Protein AF-U1QT12-F1 (afdb_monomer)

Foldseek 3Di:
DVLVVLLVVLVCQVVCVDPDDHNVNSVVVLVVCCCPVLVVLVVCLVVCPCDVHHSVLSVLVNVLSCLSVVLVVVLVVCPQDADVPGTSVRVSVVSNVVSVVVSVVVVCVVVPPVVVPDD

Radius of gyration: 16.45 Å; Cα contacts (8 Å, |Δi|>4): 79; chains: 1; bounding box: 46×31×42 Å

Secondary structure (DSSP, 8-state):
-HHHHHHHHHHHHHTT-SSS--HHHHHHHHHHHIIIIIHHHHHHHHHT--TTS-HHHHHHHHHHHHHHHHHHHHHHHHTT-EETTEEHHHHHHHHHHHHHHHHHHHHHHHHHHHHHS--

Sequence (119 aa):
MLVVAVSALIVAGDTGILPESGPAVGVASMLVYGITLGGAHLHYAICGEDGTVPVAARWRYVGLLTALPGVGILVTVSGDRSLGPVSVRTAGTAVVVFVLATYLVTESVEGYWPSRDSP

pLDDT: mean 80.16, st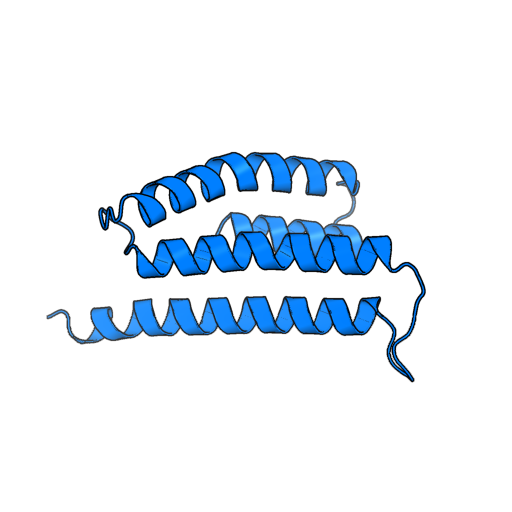d 15.67, range [44.19, 96.31]

Solvent-accessible surface area (backbone atoms only — not comparable to full-atom values): 6671 Å² total; per-residue (Å²): 110,70,64,61,50,50,54,50,50,35,54,32,35,78,70,64,75,46,94,83,59,58,71,67,57,43,52,51,51,48,50,54,49,43,50,59,55,40,44,52,36,45,53,35,36,74,72,60,50,37,88,96,54,50,34,69,58,28,48,53,50,40,50,51,64,52,48,53,56,51,44,52,50,52,34,60,77,50,52,90,44,60,64,80,96,41,42,39,56,60,53,40,51,52,51,50,52,50,53,51,53,52,52,51,51,51,54,50,51,66,57,48,58,66,64,70,78,56,133

Structure (mmCIF, N/CA/C/O backbone):
data_AF-U1QT12-F1
#
_entry.id   AF-U1QT12-F1
#
loop_
_atom_site.group_PDB
_atom_site.id
_atom_site.type_symbol
_atom_site.label_atom_id
_atom_site.label_alt_id
_atom_site.label_comp_id
_atom_site.label_asym_id
_atom_site.label_entity_id
_atom_site.label_seq_id
_atom_site.pdbx_PDB_ins_code
_atom_site.Cartn_x
_atom_site.Cartn_y
_atom_site.Cartn_z
_atom_site.occupancy
_atom_site.B_iso_or_equiv
_atom_site.auth_seq_id
_atom_site.auth_comp_id
_atom_site.auth_asym_id
_atom_site.auth_atom_id
_atom_site.pdbx_PDB_model_num
ATOM 1 N N . MET A 1 1 ? -11.953 4.019 0.530 1.00 49.16 1 MET A N 1
ATOM 2 C CA . MET A 1 1 ? -12.298 3.985 -0.913 1.00 49.16 1 MET A CA 1
ATOM 3 C C . MET A 1 1 ? -11.557 5.022 -1.759 1.00 49.16 1 MET A C 1
ATOM 5 O O . MET A 1 1 ? -11.097 4.645 -2.825 1.00 49.16 1 MET A O 1
ATOM 9 N N . LEU A 1 2 ? -11.371 6.275 -1.313 1.00 44.19 2 LEU A N 1
ATOM 10 C CA . LEU A 1 2 ? -10.686 7.313 -2.111 1.00 44.19 2 LEU A CA 1
ATOM 11 C C . LEU A 1 2 ? -9.233 6.954 -2.483 1.00 44.19 2 LEU A C 1
ATOM 13 O O . LEU A 1 2 ? -8.847 7.119 -3.629 1.00 44.19 2 LEU A O 1
ATOM 17 N N . VAL A 1 3 ? -8.440 6.401 -1.560 1.00 51.53 3 VAL A N 1
ATOM 18 C CA . VAL A 1 3 ? -7.048 6.010 -1.864 1.00 51.53 3 VAL A CA 1
ATOM 19 C C . VAL A 1 3 ? -6.961 4.797 -2.779 1.00 51.53 3 VAL A C 1
ATOM 21 O O . VAL A 1 3 ? -6.137 4.795 -3.677 1.00 51.53 3 VAL A O 1
ATOM 24 N N . VAL A 1 4 ? -7.863 3.822 -2.648 1.00 54.28 4 VAL A N 1
ATOM 25 C CA . VAL A 1 4 ? -7.970 2.722 -3.623 1.00 54.28 4 VAL A CA 1
ATOM 26 C C . VAL A 1 4 ? -8.338 3.269 -5.003 1.00 54.28 4 VAL A C 1
ATOM 28 O O . VAL A 1 4 ? -7.764 2.835 -5.993 1.00 54.28 4 VAL A O 1
ATOM 31 N N . ALA A 1 5 ? -9.225 4.267 -5.072 1.00 51.34 5 ALA A N 1
ATOM 32 C CA . ALA A 1 5 ? -9.570 4.939 -6.320 1.00 51.34 5 ALA A CA 1
ATOM 33 C C . ALA A 1 5 ? -8.387 5.730 -6.900 1.00 51.34 5 ALA A C 1
ATOM 35 O O . ALA A 1 5 ? -8.156 5.647 -8.097 1.00 51.34 5 ALA A O 1
ATOM 36 N N . VAL A 1 6 ? -7.595 6.427 -6.078 1.00 59.66 6 VAL A N 1
ATOM 37 C CA . VAL A 1 6 ? -6.391 7.159 -6.514 1.00 59.66 6 VAL A CA 1
ATOM 38 C C . VAL A 1 6 ? -5.285 6.198 -6.955 1.00 59.66 6 VAL A C 1
ATOM 40 O O . VAL A 1 6 ? -4.692 6.398 -8.008 1.00 59.66 6 VAL A O 1
ATOM 43 N N . SER A 1 7 ? -5.038 5.117 -6.214 1.00 57.06 7 SER A N 1
ATOM 44 C CA . SER A 1 7 ? -4.084 4.077 -6.608 1.00 57.06 7 SER A CA 1
ATOM 45 C C . SER A 1 7 ? -4.523 3.367 -7.891 1.00 57.06 7 SER A C 1
ATOM 47 O O . SER A 1 7 ? -3.695 3.145 -8.770 1.00 57.06 7 SER A O 1
ATOM 49 N N . ALA A 1 8 ? -5.819 3.082 -8.051 1.00 56.34 8 ALA A N 1
ATOM 50 C CA . ALA A 1 8 ? -6.373 2.561 -9.298 1.00 56.34 8 ALA A CA 1
ATOM 51 C C . ALA A 1 8 ? -6.245 3.571 -10.451 1.00 56.34 8 ALA A C 1
ATOM 53 O O . ALA A 1 8 ? -5.928 3.168 -11.565 1.00 56.34 8 ALA A O 1
ATOM 54 N N . LEU A 1 9 ? -6.416 4.872 -10.188 1.00 55.88 9 LEU A N 1
ATOM 55 C CA . LEU A 1 9 ? -6.237 5.947 -11.169 1.00 55.88 9 LEU A CA 1
ATOM 56 C C . LEU A 1 9 ? -4.780 6.049 -11.642 1.00 55.88 9 LEU A C 1
ATOM 58 O O . LEU A 1 9 ? -4.527 6.262 -12.821 1.00 55.88 9 LEU A O 1
ATOM 62 N N . ILE A 1 10 ? -3.819 5.855 -10.738 1.00 62.00 10 ILE A N 1
ATOM 63 C CA . ILE A 1 10 ? -2.382 5.875 -11.049 1.00 62.00 10 ILE A CA 1
ATOM 64 C C . ILE A 1 10 ? -1.991 4.658 -11.883 1.00 62.00 10 ILE A C 1
ATOM 66 O O . ILE A 1 10 ? -1.292 4.808 -12.880 1.00 62.00 10 ILE A O 1
ATOM 70 N N . VAL A 1 11 ? -2.485 3.469 -11.526 1.00 58.81 11 VAL A N 1
ATOM 71 C CA . VAL A 1 11 ? -2.284 2.253 -12.329 1.00 58.81 11 VAL A CA 1
ATOM 72 C C . VAL A 1 11 ? -2.954 2.393 -13.700 1.00 58.81 11 VAL A C 1
ATOM 74 O O . VAL A 1 11 ? -2.362 2.020 -14.708 1.00 58.81 11 VAL A O 1
ATOM 77 N N . ALA A 1 12 ? -4.152 2.979 -13.772 1.00 53.78 12 ALA A N 1
ATOM 78 C CA . ALA A 1 12 ? -4.843 3.266 -15.029 1.00 53.78 12 ALA A CA 1
ATOM 79 C C . ALA A 1 12 ? -4.094 4.305 -15.888 1.00 53.78 12 ALA A C 1
ATOM 81 O O . ALA A 1 12 ? -4.044 4.168 -17.107 1.00 53.78 12 ALA A O 1
ATOM 82 N N . GLY A 1 13 ? -3.472 5.311 -15.268 1.00 53.69 13 GLY A N 1
ATOM 83 C CA . GLY A 1 13 ? -2.617 6.287 -15.947 1.00 53.69 13 GLY A CA 1
ATOM 84 C C . GLY A 1 13 ? -1.322 5.673 -16.489 1.00 53.69 13 GLY A C 1
ATOM 85 O O . GLY A 1 13 ? -0.968 5.924 -17.636 1.00 53.69 13 GLY A O 1
ATOM 86 N N . ASP A 1 14 ? -0.653 4.814 -15.714 1.00 56.53 14 ASP A N 1
ATOM 87 C CA . ASP A 1 14 ? 0.582 4.120 -16.131 1.00 56.53 14 ASP A CA 1
ATOM 88 C C . ASP A 1 14 ? 0.328 3.057 -17.219 1.00 56.53 14 ASP A C 1
ATOM 90 O O . ASP A 1 14 ? 1.193 2.774 -18.043 1.00 56.53 14 ASP A O 1
ATOM 94 N N . THR A 1 15 ? -0.886 2.496 -17.266 1.00 54.34 15 THR A N 1
ATOM 95 C CA . THR A 1 15 ? -1.315 1.512 -18.280 1.00 54.34 15 THR A CA 1
ATOM 96 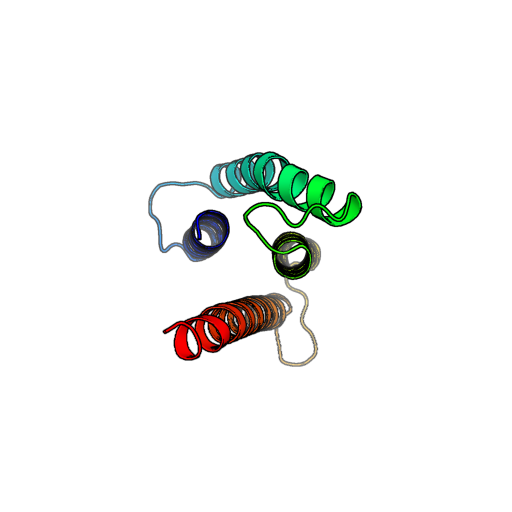C C . THR A 1 15 ? -1.970 2.135 -19.520 1.00 54.34 15 THR A C 1
ATOM 98 O O . THR A 1 15 ? -2.316 1.405 -20.448 1.00 54.34 15 THR A O 1
ATOM 101 N N . GLY A 1 16 ? -2.124 3.465 -19.572 1.00 49.47 16 GLY A N 1
ATOM 102 C CA . GLY A 1 16 ? -2.688 4.184 -20.723 1.00 49.47 16 GLY A CA 1
ATOM 103 C C . GLY A 1 16 ? -4.218 4.126 -20.846 1.00 49.47 16 GLY A C 1
ATOM 104 O O . GLY A 1 16 ? -4.758 4.396 -21.915 1.00 49.47 16 GLY A O 1
ATOM 105 N N . ILE A 1 17 ? -4.927 3.773 -19.771 1.00 50.12 17 ILE A N 1
ATOM 106 C CA . ILE A 1 17 ? -6.396 3.670 -19.725 1.00 50.12 17 ILE A CA 1
ATOM 107 C C . ILE A 1 17 ? -7.063 5.054 -19.567 1.00 50.12 17 ILE A C 1
ATOM 109 O O . ILE A 1 17 ? -8.222 5.221 -19.944 1.00 50.12 17 ILE A O 1
ATOM 113 N N . LEU A 1 18 ? -6.351 6.061 -19.042 1.00 44.69 18 LEU A N 1
ATOM 114 C CA . LEU A 1 18 ? -6.863 7.429 -18.865 1.00 44.69 18 LEU A CA 1
ATOM 115 C C . LEU A 1 18 ? -6.160 8.418 -19.813 1.00 44.69 18 LEU A C 1
ATOM 117 O O . LEU A 1 18 ? -4.935 8.515 -19.742 1.00 44.69 18 LEU A O 1
ATOM 121 N N . PRO A 1 19 ? -6.883 9.184 -20.659 1.00 46.34 19 PRO A N 1
ATOM 122 C CA . PRO A 1 19 ? -6.237 9.904 -21.763 1.00 46.34 19 PRO A CA 1
ATOM 123 C C . PRO A 1 19 ? -5.477 11.198 -21.405 1.00 46.34 19 PRO A C 1
ATOM 125 O O . PRO A 1 19 ? -4.768 11.706 -22.261 1.00 46.34 19 PRO A O 1
ATOM 128 N N . GLU A 1 20 ? -5.571 11.756 -20.188 1.00 51.06 20 GLU A N 1
ATOM 129 C CA . GLU A 1 20 ? -5.204 13.181 -19.982 1.00 51.06 20 GLU A CA 1
ATOM 130 C C . GLU A 1 20 ? -4.405 13.511 -18.696 1.00 51.06 20 GLU A C 1
ATOM 132 O O . GLU A 1 20 ? -4.081 14.671 -18.448 1.00 51.06 20 GLU A O 1
ATOM 137 N N . SER A 1 21 ? -4.062 12.542 -17.840 1.00 55.56 21 SER A N 1
ATOM 138 C CA . SER A 1 21 ? -3.337 12.810 -16.583 1.00 55.56 21 SER A CA 1
ATOM 139 C C . SER A 1 21 ? -1.933 12.217 -16.625 1.00 55.56 21 SER A C 1
ATOM 141 O O . SER A 1 21 ? -1.746 11.030 -16.361 1.00 55.56 21 SER A O 1
ATOM 143 N N . GLY A 1 22 ? -0.939 13.043 -16.958 1.00 55.03 22 GLY A N 1
ATOM 144 C CA . GLY A 1 22 ? 0.459 12.614 -16.979 1.00 55.03 22 GLY A CA 1
ATOM 145 C C . GLY A 1 22 ? 0.913 12.024 -15.627 1.00 55.03 22 GLY A C 1
ATOM 146 O O . GLY A 1 22 ? 0.393 12.428 -14.580 1.00 55.03 22 GLY A O 1
ATOM 147 N N . PRO A 1 23 ? 1.914 11.122 -15.609 1.00 66.00 23 PRO A N 1
ATOM 148 C CA . PRO A 1 23 ? 2.343 10.388 -14.409 1.00 66.00 23 PRO A CA 1
ATOM 149 C C . PRO A 1 23 ? 2.638 11.276 -13.190 1.00 66.00 23 PRO A C 1
ATOM 151 O O . PRO A 1 23 ? 2.378 10.896 -12.049 1.00 66.00 23 PRO A O 1
ATOM 154 N N . ALA A 1 24 ? 3.128 12.496 -13.430 1.00 62.50 24 ALA A N 1
ATOM 155 C CA . ALA A 1 24 ? 3.426 13.481 -12.396 1.00 62.50 24 ALA A CA 1
ATOM 156 C C . ALA A 1 24 ? 2.194 13.891 -11.567 1.00 62.50 24 ALA A C 1
ATOM 158 O O . ALA A 1 24 ? 2.304 14.050 -10.353 1.00 62.50 24 ALA A O 1
ATOM 159 N N . VAL A 1 25 ? 1.021 14.022 -12.197 1.00 65.56 25 VAL A N 1
ATOM 160 C CA . VAL A 1 25 ? -0.228 14.374 -11.500 1.00 65.56 25 VAL A CA 1
ATOM 161 C C . VAL A 1 25 ? -0.644 13.235 -10.572 1.00 65.56 25 VAL A C 1
ATOM 163 O O . VAL A 1 25 ? -0.961 13.479 -9.412 1.00 65.56 25 VAL A O 1
ATOM 166 N N . GLY A 1 26 ? -0.554 11.988 -11.042 1.00 68.00 26 GLY A N 1
ATOM 167 C CA . GLY A 1 26 ? -0.847 10.806 -10.231 1.00 68.00 26 GLY A CA 1
ATOM 168 C C . GLY A 1 26 ? 0.056 10.694 -9.000 1.00 68.00 26 GLY A C 1
ATOM 169 O O . GLY A 1 26 ? -0.431 10.501 -7.886 1.00 68.00 26 GLY A O 1
ATOM 170 N N . VAL A 1 27 ? 1.366 10.895 -9.174 1.00 68.00 27 VAL A N 1
ATOM 171 C CA . VAL A 1 27 ? 2.334 10.899 -8.063 1.00 68.00 27 VAL A CA 1
ATOM 172 C C . VAL A 1 27 ? 2.044 12.029 -7.072 1.00 68.00 27 VAL A C 1
ATOM 174 O O . VAL A 1 27 ? 2.004 11.784 -5.867 1.00 68.00 27 VAL A O 1
ATOM 177 N N . ALA A 1 28 ? 1.794 13.249 -7.555 1.00 65.00 28 ALA A N 1
ATOM 178 C CA . ALA A 1 28 ? 1.481 14.391 -6.699 1.00 65.00 28 ALA A CA 1
ATOM 179 C C . ALA A 1 28 ? 0.196 14.161 -5.889 1.00 65.00 28 ALA A C 1
ATOM 181 O O . ALA A 1 28 ? 0.186 14.377 -4.676 1.00 65.00 28 ALA A O 1
ATOM 182 N N . SER A 1 29 ? -0.865 13.653 -6.523 1.00 65.75 29 SER A N 1
ATOM 183 C CA . SER A 1 29 ? -2.098 13.274 -5.830 1.00 65.75 29 SER A CA 1
ATOM 184 C C . SER A 1 29 ? -1.843 12.189 -4.784 1.00 65.75 29 SER A C 1
ATOM 186 O O . SER A 1 29 ? -2.331 12.310 -3.662 1.00 65.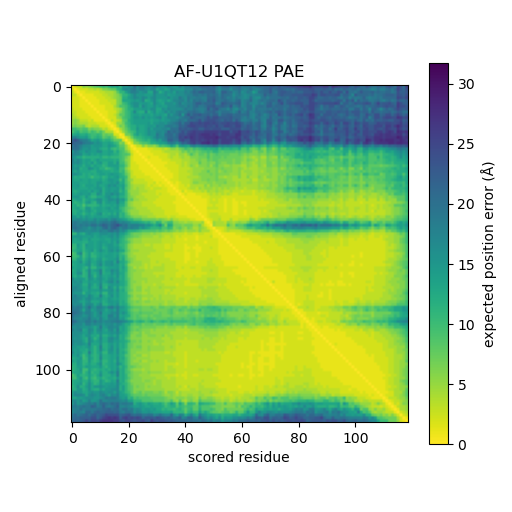75 29 SER A O 1
ATOM 188 N N . MET A 1 30 ? -1.043 11.164 -5.093 1.00 71.19 30 MET A N 1
ATOM 189 C CA . MET A 1 30 ? -0.719 10.110 -4.128 1.00 71.19 30 MET A CA 1
ATOM 190 C C . MET A 1 30 ? 0.041 10.636 -2.915 1.00 71.19 30 MET A C 1
ATOM 192 O O . MET A 1 30 ? -0.246 10.218 -1.799 1.00 71.19 30 MET A O 1
ATOM 196 N N . LEU A 1 31 ? 0.979 11.562 -3.113 1.00 71.06 31 LEU A N 1
ATOM 197 C CA . LEU A 1 31 ? 1.736 12.169 -2.019 1.00 71.06 31 LEU A CA 1
ATOM 198 C C . LEU A 1 31 ? 0.838 13.038 -1.141 1.00 71.06 31 LEU A C 1
ATOM 200 O O . LEU A 1 31 ? 0.835 12.868 0.074 1.00 71.06 31 LEU A O 1
ATOM 204 N N . VAL A 1 32 ? 0.038 13.924 -1.741 1.00 70.50 32 VAL A N 1
ATOM 205 C CA . VAL A 1 32 ? -0.864 14.810 -0.991 1.00 70.50 32 VAL A CA 1
ATOM 206 C C . VAL A 1 32 ? -1.893 13.991 -0.214 1.00 70.50 32 VAL A C 1
ATOM 208 O O . VAL A 1 32 ? -1.987 14.116 1.006 1.00 70.50 32 VAL A O 1
ATOM 211 N N . TYR A 1 33 ? -2.623 13.094 -0.880 1.00 69.38 33 TYR A N 1
ATOM 212 C CA . TYR A 1 33 ? -3.634 12.276 -0.208 1.00 69.38 33 TYR A CA 1
ATOM 213 C C . TYR A 1 33 ? -3.019 11.262 0.754 1.00 69.38 33 TYR A C 1
ATOM 215 O O . TYR A 1 33 ? -3.579 11.026 1.823 1.00 69.38 33 TYR A O 1
ATOM 223 N N . GLY A 1 34 ? -1.868 10.685 0.412 1.00 74.12 34 GLY A N 1
ATOM 224 C CA . GLY A 1 34 ? -1.144 9.762 1.276 1.00 74.12 34 GLY A CA 1
ATOM 225 C C . GLY A 1 34 ? -0.687 10.431 2.567 1.00 74.12 34 GLY A C 1
ATOM 226 O O . GLY A 1 34 ? -0.903 9.883 3.641 1.00 74.12 34 GLY A O 1
ATOM 227 N N . ILE A 1 35 ? -0.142 11.645 2.498 1.00 75.25 35 ILE A N 1
ATOM 228 C CA . ILE A 1 35 ? 0.274 12.388 3.692 1.00 75.25 35 ILE A CA 1
ATOM 229 C C . ILE A 1 35 ? -0.945 12.816 4.511 1.00 75.25 35 ILE A C 1
ATOM 231 O O . ILE A 1 35 ? -0.977 12.577 5.714 1.00 75.25 35 ILE A O 1
ATOM 235 N N . THR A 1 36 ? -1.964 13.414 3.890 1.00 74.75 36 THR A N 1
ATOM 236 C CA . THR A 1 36 ? -3.111 13.946 4.638 1.00 74.75 36 THR A CA 1
ATOM 237 C C . THR A 1 36 ? -3.976 12.835 5.234 1.00 74.75 36 THR A C 1
ATOM 239 O O . THR A 1 36 ? -4.242 12.841 6.434 1.00 74.75 36 THR A O 1
ATOM 242 N N . LEU A 1 37 ? -4.403 11.859 4.427 1.00 77.62 37 LEU A N 1
ATOM 243 C CA . LEU A 1 37 ? -5.261 10.770 4.904 1.00 77.62 37 LEU A CA 1
ATOM 244 C C . LEU A 1 37 ? -4.442 9.729 5.667 1.00 77.62 37 LEU A C 1
ATOM 246 O O . LEU A 1 37 ? -4.820 9.323 6.762 1.00 77.62 37 LEU A O 1
ATOM 250 N N . GLY A 1 38 ? -3.302 9.311 5.118 1.00 82.75 38 GLY A N 1
ATOM 251 C CA . GLY A 1 38 ? -2.414 8.352 5.775 1.00 82.75 38 GLY A CA 1
ATOM 252 C C . GLY A 1 38 ? -1.836 8.867 7.080 1.00 82.75 38 GLY A C 1
ATOM 253 O O . GLY A 1 38 ? -1.840 8.128 8.057 1.00 82.75 38 GLY A O 1
ATOM 254 N N . GLY A 1 39 ? -1.408 10.129 7.128 1.00 86.38 39 GLY A N 1
ATOM 255 C CA . GLY A 1 39 ? -0.883 10.747 8.344 1.00 86.38 39 GLY A CA 1
ATOM 256 C C . GLY A 1 39 ? -1.915 10.789 9.467 1.00 86.38 39 GLY A C 1
ATOM 257 O O . GLY A 1 39 ? -1.596 10.422 10.594 1.00 86.38 39 GLY A O 1
ATOM 258 N N . ALA A 1 40 ? -3.168 11.139 9.158 1.00 88.00 40 ALA A N 1
ATOM 259 C CA . ALA A 1 40 ? -4.248 11.102 10.139 1.00 88.00 40 ALA A CA 1
ATOM 260 C C . ALA A 1 40 ? -4.493 9.675 10.657 1.00 88.00 40 ALA A C 1
ATOM 262 O O . ALA A 1 40 ? -4.526 9.449 11.867 1.00 88.00 40 ALA A O 1
ATOM 263 N N . HIS A 1 41 ? -4.616 8.689 9.762 1.00 89.44 41 HIS A N 1
ATOM 264 C CA . HIS A 1 41 ? -4.801 7.295 10.169 1.00 89.44 41 HIS A CA 1
ATOM 265 C C . HIS A 1 41 ? -3.624 6.766 10.994 1.00 89.44 41 HIS A C 1
ATOM 267 O O . HIS A 1 41 ? -3.866 6.111 12.004 1.00 89.44 41 HIS A O 1
ATOM 273 N N . LEU A 1 42 ? -2.387 7.089 10.612 1.00 92.06 42 LEU A N 1
ATOM 274 C CA . LEU A 1 42 ? -1.176 6.705 11.333 1.00 92.06 42 LEU A CA 1
ATOM 275 C C . LEU A 1 42 ? -1.122 7.329 12.728 1.00 92.06 42 LEU A C 1
ATOM 277 O O . LEU A 1 42 ? -0.887 6.612 13.694 1.00 92.06 42 LEU A O 1
ATOM 281 N N . HIS A 1 43 ? -1.382 8.633 12.844 1.00 93.00 43 HIS A N 1
ATOM 282 C CA . HIS A 1 43 ? -1.426 9.327 14.130 1.00 93.00 43 HIS A CA 1
ATOM 283 C C . HIS A 1 43 ? -2.408 8.642 15.086 1.00 93.00 43 HIS A C 1
ATOM 285 O O . HIS A 1 43 ? -2.026 8.205 16.167 1.00 93.00 43 HIS A O 1
ATOM 291 N N . TYR A 1 44 ? -3.654 8.451 14.650 1.00 91.06 44 TYR A N 1
ATOM 292 C CA . TYR A 1 44 ? -4.676 7.812 15.478 1.00 91.06 44 TYR A CA 1
ATOM 293 C C . TYR A 1 44 ? -4.389 6.335 15.779 1.00 91.06 44 TYR A C 1
ATOM 295 O O . TYR A 1 44 ? -4.725 5.857 16.860 1.00 91.06 44 TYR A O 1
ATOM 303 N N . ALA A 1 45 ? -3.753 5.613 14.852 1.00 93.06 45 ALA A N 1
ATOM 304 C CA . ALA A 1 45 ? -3.343 4.229 15.072 1.00 93.06 45 ALA A CA 1
ATOM 305 C C . ALA A 1 45 ? -2.250 4.115 16.148 1.00 93.06 45 ALA A C 1
ATOM 307 O O . ALA A 1 45 ? -2.294 3.193 16.961 1.00 93.06 45 ALA A O 1
ATOM 308 N N . ILE A 1 46 ? -1.304 5.061 16.176 1.00 95.94 46 ILE A N 1
ATOM 309 C CA . ILE A 1 46 ? -0.253 5.151 17.201 1.00 95.94 46 ILE A CA 1
ATOM 310 C C . ILE A 1 46 ? -0.850 5.538 18.558 1.00 95.94 46 ILE A C 1
ATOM 312 O O . ILE A 1 46 ? -0.483 4.953 19.573 1.00 95.94 46 ILE A O 1
ATOM 316 N N . CYS A 1 47 ? -1.781 6.493 18.581 1.00 94.88 47 CYS A N 1
ATOM 317 C CA . CYS A 1 47 ? -2.457 6.924 19.806 1.00 94.88 47 CYS A CA 1
ATOM 318 C C . CYS A 1 47 ? -3.432 5.876 20.370 1.00 94.88 47 CYS A C 1
ATOM 320 O O . CYS A 1 47 ? -3.849 5.999 21.518 1.00 94.88 47 CYS A O 1
ATOM 322 N N . GLY A 1 48 ? -3.795 4.850 19.592 1.00 91.69 48 GLY A N 1
ATOM 323 C CA . GLY A 1 48 ? -4.750 3.823 20.011 1.00 91.69 48 GLY A CA 1
ATOM 324 C C . GLY A 1 48 ? -6.197 4.323 20.081 1.00 91.69 48 GLY A C 1
ATOM 325 O O . GLY A 1 48 ? -6.994 3.794 20.851 1.00 91.69 48 GLY A O 1
ATOM 326 N N . GLU A 1 49 ? -6.549 5.347 19.300 1.00 86.75 49 GLU A N 1
ATOM 327 C CA . GLU A 1 49 ? -7.881 5.957 19.326 1.00 86.75 49 GLU A CA 1
ATOM 328 C C . GLU A 1 49 ? -8.856 5.234 18.381 1.00 86.75 49 GLU A C 1
ATOM 330 O O . GLU A 1 49 ? -8.769 5.346 17.152 1.00 86.75 49 GLU A O 1
ATOM 335 N N . ASP A 1 50 ? -9.818 4.513 18.963 1.00 75.38 50 ASP A N 1
ATOM 336 C CA . ASP A 1 50 ? -10.767 3.675 18.214 1.00 75.38 50 ASP A CA 1
ATOM 337 C C . ASP A 1 50 ? -11.887 4.488 17.535 1.00 75.38 50 ASP A C 1
ATOM 339 O O . ASP A 1 50 ? -12.293 4.167 16.422 1.00 75.38 50 ASP A O 1
ATOM 343 N N . GLY A 1 51 ? -12.313 5.615 18.121 1.00 80.25 51 GLY A N 1
ATOM 344 C CA . GLY A 1 51 ? -13.252 6.575 17.517 1.00 80.25 51 GLY A CA 1
ATOM 345 C C . GLY A 1 51 ? -14.371 5.936 16.674 1.00 80.25 51 GLY A C 1
ATOM 346 O O . GLY A 1 51 ? -15.097 5.065 17.138 1.00 80.25 51 GLY A O 1
ATOM 347 N N . THR A 1 52 ? -14.503 6.376 15.418 1.00 83.75 52 THR A N 1
ATOM 348 C CA . THR A 1 52 ? -15.412 5.790 14.411 1.00 83.75 52 THR A CA 1
ATOM 349 C C . THR A 1 52 ? -14.765 4.709 13.541 1.00 83.75 52 THR A C 1
ATOM 351 O O . THR A 1 52 ? -15.461 4.049 12.774 1.00 83.75 52 THR A O 1
ATOM 354 N N . VAL A 1 53 ? -13.440 4.552 13.604 1.00 86.69 53 VAL A N 1
ATOM 355 C CA . VAL A 1 53 ? -12.668 3.628 12.764 1.00 86.69 53 VAL A CA 1
ATOM 356 C C . VAL A 1 53 ? -11.724 2.844 13.669 1.00 86.69 53 VAL A C 1
ATOM 358 O O . VAL A 1 53 ? -10.778 3.457 14.183 1.00 86.69 53 VAL A O 1
ATOM 361 N N . PRO A 1 54 ? -11.916 1.518 13.804 1.00 91.06 54 PRO A N 1
ATOM 362 C CA . PRO A 1 54 ? -11.105 0.701 14.692 1.00 91.06 54 PRO A CA 1
ATOM 363 C C . PRO A 1 54 ? -9.603 0.836 14.419 1.00 91.06 54 PRO A C 1
ATOM 365 O O . PRO A 1 54 ? -9.174 0.898 13.263 1.00 91.06 54 PRO A O 1
ATOM 368 N N . VAL A 1 55 ? -8.778 0.821 15.464 1.00 93.62 55 VAL A N 1
ATOM 369 C CA . VAL A 1 55 ? -7.312 0.936 15.402 1.00 93.62 55 VAL A CA 1
ATOM 370 C C . VAL A 1 55 ? -6.718 -0.122 14.471 1.00 93.62 55 VAL A C 1
ATOM 372 O O . VAL A 1 55 ? -5.835 0.188 13.669 1.00 93.62 55 VAL A O 1
ATOM 375 N N . ALA A 1 56 ? -7.245 -1.349 14.498 1.00 92.88 56 ALA A N 1
ATOM 376 C CA . ALA A 1 56 ? -6.829 -2.416 13.588 1.00 92.88 56 ALA A CA 1
ATOM 377 C C . ALA A 1 56 ? -7.062 -2.045 12.108 1.00 92.88 56 ALA A C 1
ATOM 379 O O . ALA A 1 56 ? -6.162 -2.206 11.281 1.00 92.88 56 ALA A O 1
ATOM 380 N N . ALA A 1 57 ? -8.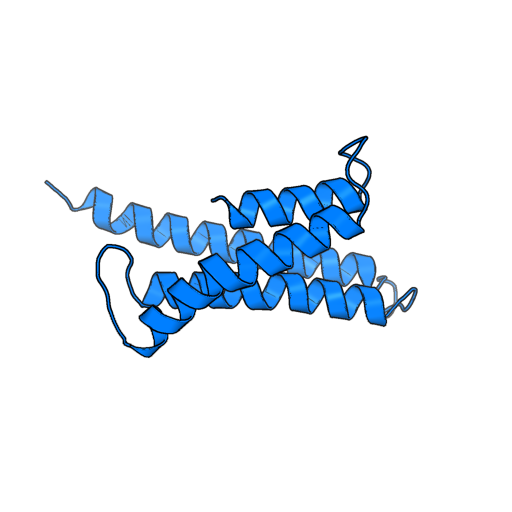217 -1.454 11.783 1.00 92.62 57 ALA A N 1
ATOM 381 C CA . ALA A 1 57 ? -8.529 -0.975 10.435 1.00 92.62 57 ALA A CA 1
ATOM 382 C C . ALA A 1 57 ? -7.593 0.155 9.993 1.00 92.62 57 ALA A C 1
ATOM 384 O O . ALA A 1 57 ? -7.151 0.196 8.841 1.00 92.62 57 ALA A O 1
ATOM 385 N N . ARG A 1 58 ? -7.209 1.043 10.919 1.00 93.62 58 ARG A N 1
ATOM 386 C CA . ARG A 1 58 ? -6.225 2.098 10.638 1.00 93.62 58 ARG A CA 1
ATOM 387 C C . ARG A 1 58 ? -4.860 1.509 10.295 1.00 93.62 58 ARG A C 1
ATOM 389 O O . ARG A 1 58 ? -4.272 1.921 9.299 1.00 93.62 58 ARG A O 1
ATOM 396 N N . TRP A 1 59 ? -4.382 0.520 11.051 1.00 95.00 59 TRP A N 1
ATOM 397 C CA . TRP A 1 59 ? -3.110 -0.149 10.757 1.00 95.00 59 TRP A CA 1
ATOM 398 C C . TRP A 1 59 ? -3.123 -0.882 9.417 1.00 95.00 59 TRP A C 1
ATOM 400 O O . TRP A 1 59 ? -2.147 -0.798 8.672 1.00 95.00 59 TRP A O 1
ATOM 410 N N . ARG A 1 60 ? -4.233 -1.534 9.052 1.00 94.62 60 ARG A N 1
ATOM 411 C CA . ARG A 1 60 ? -4.374 -2.152 7.724 1.00 94.62 60 ARG A CA 1
ATOM 412 C C . ARG A 1 60 ? -4.337 -1.121 6.604 1.00 94.62 60 ARG A C 1
ATOM 414 O O . ARG A 1 60 ? -3.663 -1.335 5.599 1.00 94.62 60 ARG A O 1
ATOM 421 N N . TYR A 1 61 ? -5.014 0.011 6.786 1.00 91.44 61 TYR A N 1
ATOM 422 C CA . TYR A 1 61 ? -4.984 1.108 5.822 1.00 91.44 61 TYR A CA 1
ATOM 423 C C . TYR A 1 61 ? -3.580 1.707 5.665 1.00 91.44 61 TYR A C 1
ATOM 425 O O . TYR A 1 61 ? -3.119 1.902 4.542 1.00 91.44 61 TYR A O 1
ATOM 433 N N . VAL A 1 62 ? -2.874 1.950 6.774 1.00 92.50 62 VAL A N 1
ATOM 434 C CA . VAL A 1 62 ? -1.475 2.408 6.760 1.00 92.50 62 VAL A CA 1
ATOM 435 C C . VAL A 1 62 ? -0.590 1.392 6.038 1.00 92.50 62 VAL A C 1
ATOM 437 O O . VAL A 1 62 ? 0.173 1.775 5.157 1.00 92.50 62 VAL A O 1
ATOM 440 N N . GLY A 1 63 ? -0.739 0.100 6.340 1.00 92.88 63 GLY A N 1
ATOM 441 C CA . GLY A 1 63 ? -0.000 -0.972 5.673 1.00 92.88 63 GLY A CA 1
ATOM 442 C C . GLY A 1 63 ? -0.217 -0.986 4.159 1.00 92.88 63 GLY A C 1
ATOM 443 O O . GLY A 1 63 ? 0.753 -1.032 3.403 1.00 92.88 63 GLY A O 1
ATOM 444 N N . LEU A 1 64 ? -1.469 -0.863 3.704 1.00 91.12 64 LEU A N 1
ATOM 445 C CA . LEU A 1 64 ? -1.797 -0.744 2.280 1.00 91.12 64 LEU A CA 1
ATOM 446 C C . LEU A 1 64 ? -1.119 0.479 1.648 1.00 91.12 64 LEU A C 1
ATOM 448 O O . LEU A 1 64 ? -0.483 0.371 0.597 1.00 91.12 64 LEU A O 1
ATOM 452 N N . LEU A 1 65 ? -1.250 1.637 2.298 1.00 88.25 65 LEU A N 1
ATOM 453 C CA . LEU A 1 65 ? -0.701 2.899 1.819 1.00 88.25 65 LEU A CA 1
ATOM 454 C C . LEU A 1 65 ? 0.831 2.895 1.778 1.00 88.25 65 LEU A C 1
ATOM 456 O O . LEU A 1 65 ? 1.404 3.587 0.949 1.00 88.25 65 LEU A O 1
ATOM 460 N N . THR A 1 66 ? 1.506 2.126 2.630 1.00 89.25 66 THR A N 1
ATOM 461 C CA . THR A 1 66 ? 2.962 1.944 2.564 1.00 89.25 66 THR A CA 1
ATOM 462 C C . THR A 1 66 ? 3.359 0.928 1.490 1.00 89.25 66 THR A C 1
ATOM 464 O O . THR A 1 66 ? 4.325 1.150 0.758 1.00 89.25 66 THR A O 1
ATOM 467 N N . ALA A 1 67 ? 2.611 -0.169 1.353 1.00 91.31 67 ALA A N 1
ATOM 468 C CA . ALA A 1 67 ? 2.938 -1.247 0.425 1.00 91.31 67 ALA A CA 1
ATOM 469 C C . ALA A 1 67 ? 2.857 -0.810 -1.045 1.00 91.31 67 ALA A C 1
ATOM 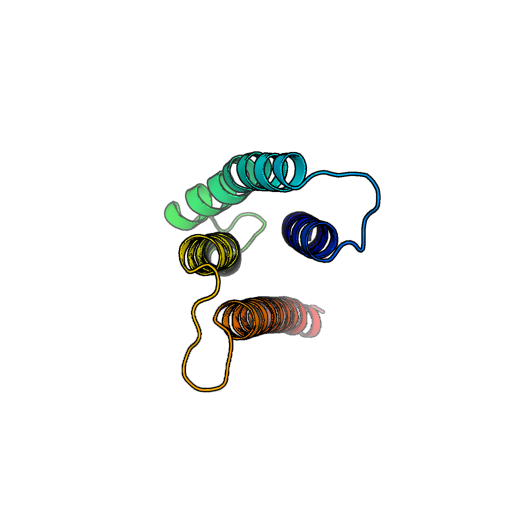471 O O . ALA A 1 67 ? 3.782 -1.081 -1.809 1.00 91.31 67 ALA A O 1
ATOM 472 N N . LEU A 1 68 ? 1.789 -0.113 -1.452 1.00 87.81 68 LEU A N 1
ATOM 473 C CA . LEU A 1 68 ? 1.585 0.233 -2.866 1.00 87.81 68 LEU A CA 1
ATOM 474 C C . LEU A 1 68 ? 2.677 1.169 -3.424 1.00 87.81 68 LEU A C 1
ATOM 476 O O . LEU A 1 68 ? 3.285 0.816 -4.439 1.00 87.81 68 LEU A O 1
ATOM 480 N N . PRO A 1 69 ? 3.011 2.306 -2.781 1.00 83.00 69 PRO A N 1
ATOM 481 C CA . PRO A 1 69 ? 4.117 3.150 -3.222 1.00 83.00 69 PRO A CA 1
ATOM 482 C C . PRO A 1 69 ? 5.463 2.443 -3.085 1.00 83.00 69 PRO A C 1
ATOM 484 O O . PRO A 1 69 ? 6.312 2.605 -3.956 1.00 83.00 69 PRO A O 1
ATOM 487 N N . GLY A 1 70 ? 5.656 1.626 -2.042 1.00 87.25 70 GLY A N 1
ATOM 488 C CA . GLY A 1 70 ? 6.878 0.841 -1.865 1.00 87.25 70 GLY A CA 1
ATOM 489 C C . GLY A 1 70 ? 7.149 -0.080 -3.055 1.00 87.25 70 GLY A C 1
ATOM 490 O O . GLY A 1 70 ? 8.237 -0.050 -3.626 1.00 87.25 70 GLY A O 1
ATOM 491 N N . VAL A 1 71 ? 6.140 -0.835 -3.497 1.00 89.75 71 VAL A N 1
ATOM 492 C CA . VAL A 1 71 ? 6.250 -1.691 -4.688 1.00 89.75 71 VAL A CA 1
ATOM 493 C C . VAL A 1 71 ? 6.446 -0.853 -5.952 1.00 89.75 71 VAL A C 1
ATOM 495 O O . VAL A 1 71 ? 7.305 -1.187 -6.765 1.00 89.75 71 VAL A O 1
ATOM 498 N N . GLY A 1 72 ? 5.722 0.260 -6.105 1.00 85.00 72 GLY A N 1
ATOM 499 C CA . GLY A 1 72 ? 5.889 1.164 -7.248 1.00 85.00 72 GLY A CA 1
ATOM 500 C C . GLY A 1 72 ? 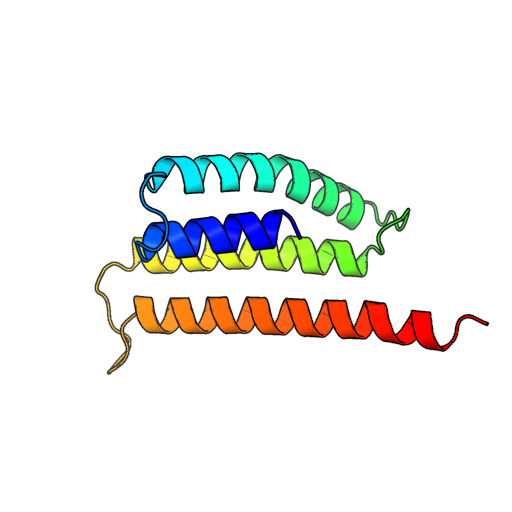7.314 1.717 -7.375 1.00 85.00 72 GLY A C 1
ATOM 501 O O . GLY A 1 72 ? 7.898 1.691 -8.461 1.00 85.00 72 GLY A O 1
ATOM 502 N N . ILE A 1 73 ? 7.914 2.145 -6.261 1.00 84.44 73 ILE A N 1
ATOM 503 C CA . ILE A 1 73 ? 9.308 2.607 -6.203 1.00 84.44 73 ILE A CA 1
ATOM 504 C C . ILE A 1 73 ? 10.256 1.468 -6.581 1.00 84.44 73 ILE A C 1
ATOM 506 O O . ILE A 1 73 ? 11.135 1.664 -7.417 1.00 84.44 73 ILE A O 1
ATOM 510 N N . LEU A 1 74 ? 10.066 0.274 -6.013 1.00 89.31 74 LEU A N 1
ATOM 511 C CA . LEU A 1 74 ? 10.920 -0.881 -6.300 1.00 89.31 74 LEU A CA 1
ATOM 512 C C . LEU A 1 74 ? 10.878 -1.276 -7.778 1.00 89.31 74 LEU A C 1
ATOM 514 O O . LEU A 1 74 ? 11.931 -1.517 -8.368 1.00 89.31 74 LEU A O 1
ATOM 518 N N . VAL A 1 75 ? 9.692 -1.304 -8.391 1.00 87.88 75 VAL A N 1
ATOM 519 C CA . VAL A 1 75 ? 9.529 -1.577 -9.827 1.00 87.88 75 VAL A CA 1
ATOM 520 C C . VAL A 1 75 ? 10.227 -0.505 -10.662 1.00 87.88 75 VAL A C 1
ATOM 522 O O . VAL A 1 75 ? 10.978 -0.840 -11.574 1.00 87.88 75 VAL A O 1
ATOM 525 N N . THR A 1 76 ? 10.048 0.770 -10.311 1.00 84.25 76 THR A N 1
ATOM 526 C CA . THR A 1 76 ? 10.644 1.902 -11.038 1.00 84.25 76 THR A CA 1
ATOM 527 C C . THR A 1 76 ? 12.172 1.879 -10.977 1.00 84.25 76 THR A C 1
ATOM 529 O O . THR A 1 76 ? 12.839 1.956 -12.004 1.00 84.25 76 THR A O 1
ATOM 532 N N . VAL A 1 77 ? 12.742 1.715 -9.779 1.00 89.62 77 VAL A N 1
ATOM 533 C CA . VAL A 1 77 ? 14.199 1.665 -9.560 1.00 89.62 77 VAL A CA 1
ATOM 534 C C . VAL A 1 77 ? 14.821 0.420 -10.195 1.00 89.62 77 VAL A C 1
ATOM 536 O O . VAL A 1 77 ? 15.993 0.429 -10.571 1.00 89.62 77 VAL A O 1
ATOM 539 N N . SER A 1 78 ? 14.052 -0.661 -10.334 1.00 91.38 78 SER A N 1
ATOM 540 C CA . SER A 1 78 ? 14.537 -1.895 -10.950 1.00 91.38 78 SER A CA 1
ATOM 541 C C . SER A 1 78 ? 14.648 -1.822 -12.473 1.00 91.38 78 SER A C 1
ATOM 543 O O . SER A 1 78 ? 15.387 -2.630 -13.036 1.00 91.38 78 SER A O 1
ATOM 545 N N . GLY A 1 79 ? 13.969 -0.881 -13.136 1.00 89.75 79 GLY A N 1
ATOM 546 C CA . GLY A 1 79 ? 13.979 -0.753 -14.596 1.00 89.75 79 GLY A CA 1
ATOM 547 C C . GLY A 1 79 ? 13.572 -2.054 -15.300 1.00 89.75 79 GLY A C 1
ATOM 548 O O . GLY A 1 79 ? 12.646 -2.739 -14.867 1.00 89.75 79 GLY A O 1
ATOM 549 N N . ASP A 1 80 ? 14.307 -2.432 -16.348 1.00 92.31 80 ASP A N 1
ATOM 550 C CA . ASP A 1 80 ? 14.010 -3.603 -17.194 1.00 92.31 80 ASP A CA 1
ATOM 551 C C . ASP A 1 80 ? 14.591 -4.929 -16.669 1.00 92.31 80 ASP A C 1
ATOM 553 O O . ASP A 1 80 ? 14.757 -5.907 -17.404 1.00 92.31 80 ASP A O 1
ATOM 557 N N . ARG A 1 81 ? 14.933 -4.992 -15.377 1.00 95.31 81 ARG A N 1
ATOM 558 C CA . ARG A 1 81 ? 15.454 -6.223 -14.770 1.00 95.31 81 ARG A CA 1
ATOM 559 C C . ARG A 1 81 ? 14.418 -7.350 -14.805 1.00 95.31 81 ARG A C 1
ATOM 561 O O . ARG A 1 81 ? 13.206 -7.133 -14.738 1.00 95.31 81 ARG A O 1
ATOM 568 N N . SER A 1 82 ? 14.924 -8.579 -14.839 1.00 95.44 82 SER A N 1
ATOM 569 C CA . SER A 1 82 ? 14.126 -9.808 -14.795 1.00 95.44 82 SER A CA 1
ATOM 570 C C . SER A 1 82 ? 14.587 -10.731 -13.668 1.00 95.44 82 SER A C 1
ATOM 572 O O . SER A 1 82 ? 15.764 -10.762 -13.312 1.00 95.44 82 SER A O 1
ATOM 574 N N . LEU A 1 83 ? 13.641 -11.482 -13.110 1.00 90.62 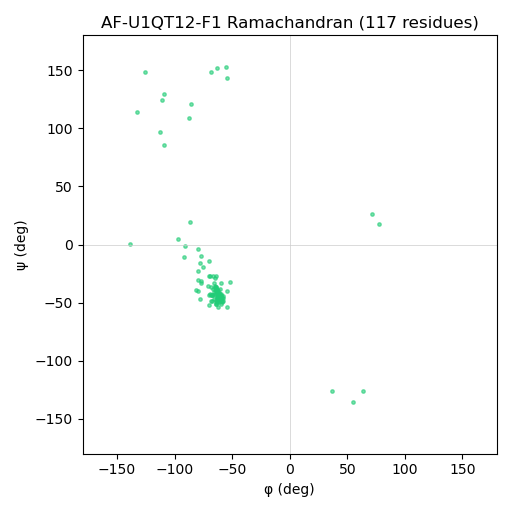83 LEU A N 1
ATOM 575 C CA . LEU A 1 83 ? 13.823 -12.521 -12.102 1.00 90.62 83 LEU A CA 1
ATOM 576 C C . LEU A 1 83 ? 13.566 -13.877 -12.777 1.00 90.62 83 LEU A C 1
ATOM 578 O O . LEU A 1 83 ? 12.441 -14.380 -12.805 1.00 90.62 83 LEU A O 1
ATOM 582 N N . GLY A 1 84 ? 14.605 -14.442 -13.398 1.00 93.25 84 GLY A N 1
ATOM 583 C CA . GLY A 1 84 ? 14.455 -15.618 -14.260 1.00 93.25 84 GLY A CA 1
ATOM 584 C C . GLY A 1 84 ? 13.587 -15.294 -15.490 1.00 93.25 84 GLY A C 1
ATOM 585 O O . GLY A 1 84 ? 13.903 -14.331 -16.187 1.00 93.25 84 GLY A O 1
ATOM 586 N N . PRO A 1 85 ? 12.504 -16.050 -15.770 1.00 95.00 85 PRO A N 1
ATOM 587 C CA . PRO A 1 85 ? 11.633 -15.801 -16.922 1.00 95.00 85 PRO A CA 1
ATOM 588 C C . PRO A 1 85 ? 10.613 -14.667 -16.706 1.00 95.00 85 PRO A C 1
ATOM 590 O O . PRO A 1 85 ? 9.856 -14.352 -17.621 1.00 95.00 85 PRO A O 1
ATOM 593 N N . VAL A 1 86 ? 10.545 -14.071 -15.509 1.00 96.25 86 VAL A N 1
ATOM 594 C CA . VAL A 1 86 ? 9.526 -13.073 -15.146 1.00 96.25 86 VAL A CA 1
ATOM 595 C C . VAL A 1 86 ? 10.160 -11.690 -15.027 1.00 96.25 86 VAL A C 1
ATOM 597 O O . VAL A 1 86 ? 11.141 -11.517 -14.307 1.00 96.25 86 VAL A O 1
ATOM 600 N N . SER A 1 87 ? 9.591 -10.680 -15.689 1.00 96.31 87 SER A N 1
ATOM 601 C CA . SER A 1 87 ? 10.060 -9.296 -15.531 1.00 96.31 87 SER A CA 1
ATOM 602 C C . SER A 1 87 ? 9.746 -8.759 -14.127 1.00 96.31 87 SER A C 1
ATOM 604 O O . SER A 1 87 ? 8.715 -9.107 -13.540 1.00 96.31 87 SER A O 1
ATOM 606 N N . VAL A 1 88 ? 10.586 -7.866 -13.586 1.00 93.56 88 VAL A N 1
ATOM 607 C CA . VAL A 1 88 ? 10.306 -7.217 -12.288 1.00 93.56 88 VAL A CA 1
ATOM 608 C C . VAL A 1 88 ? 8.989 -6.441 -12.330 1.00 93.56 88 VAL A C 1
ATOM 610 O O . VAL A 1 88 ? 8.254 -6.435 -11.345 1.00 93.56 88 VAL A O 1
ATOM 613 N N . ARG A 1 89 ? 8.636 -5.861 -13.484 1.00 91.75 89 ARG A N 1
ATOM 614 C CA . ARG A 1 89 ? 7.338 -5.211 -13.694 1.00 91.75 89 ARG A CA 1
ATOM 615 C C . ARG A 1 89 ? 6.183 -6.190 -13.485 1.00 91.75 89 ARG A C 1
ATOM 617 O O . ARG A 1 89 ? 5.302 -5.909 -12.683 1.00 91.75 89 ARG A O 1
ATOM 624 N N . THR A 1 90 ? 6.216 -7.355 -14.135 1.00 93.62 90 THR A N 1
ATOM 625 C CA . THR A 1 90 ? 5.185 -8.399 -13.984 1.00 93.62 90 THR A CA 1
ATOM 626 C C . THR A 1 90 ? 5.073 -8.869 -12.533 1.00 93.62 90 THR A C 1
ATOM 628 O O . THR A 1 90 ? 3.968 -8.962 -12.001 1.00 93.62 90 THR A O 1
ATOM 631 N N . ALA A 1 91 ? 6.208 -9.130 -11.878 1.00 94.81 91 ALA A N 1
ATOM 632 C CA . ALA A 1 91 ? 6.231 -9.540 -10.477 1.00 94.81 91 ALA A CA 1
ATOM 633 C C . ALA A 1 91 ? 5.647 -8.453 -9.558 1.00 94.81 91 ALA A C 1
ATOM 635 O O . ALA A 1 91 ? 4.803 -8.743 -8.713 1.00 94.81 91 ALA A O 1
ATOM 636 N N . GLY A 1 92 ? 6.034 -7.192 -9.760 1.00 92.06 92 GLY A N 1
ATOM 637 C CA . GLY A 1 92 ? 5.510 -6.055 -9.009 1.00 92.06 92 GLY A CA 1
ATOM 638 C C . GLY A 1 92 ? 4.007 -5.861 -9.196 1.00 92.06 92 GLY A C 1
ATOM 639 O O . GLY A 1 92 ? 3.291 -5.678 -8.214 1.00 92.06 92 GLY A O 1
ATOM 640 N N . THR A 1 93 ? 3.500 -5.986 -10.427 1.00 89.50 93 THR A N 1
ATOM 641 C CA . THR A 1 93 ? 2.055 -5.950 -10.700 1.00 89.50 93 THR A CA 1
ATOM 642 C C . THR A 1 93 ? 1.318 -7.062 -9.955 1.00 89.50 93 THR A C 1
ATOM 644 O O . THR A 1 93 ? 0.291 -6.797 -9.333 1.00 89.50 93 THR A O 1
ATOM 647 N N . ALA A 1 94 ? 1.847 -8.290 -9.956 1.00 92.38 94 ALA A N 1
ATOM 648 C CA . ALA A 1 94 ? 1.244 -9.402 -9.224 1.00 92.38 94 ALA A CA 1
ATOM 649 C C . ALA A 1 94 ? 1.192 -9.137 -7.709 1.00 92.38 94 ALA A C 1
ATOM 651 O O . ALA A 1 94 ? 0.163 -9.379 -7.079 1.00 92.38 94 ALA A O 1
ATOM 652 N N . VAL A 1 95 ? 2.262 -8.574 -7.133 1.00 95.31 95 VAL A N 1
ATOM 653 C CA . VAL A 1 95 ? 2.297 -8.175 -5.716 1.00 95.31 95 VAL A CA 1
ATOM 654 C C . VAL A 1 95 ? 1.253 -7.096 -5.418 1.00 95.31 95 VAL A C 1
ATOM 656 O O . VAL A 1 95 ? 0.528 -7.217 -4.435 1.00 95.31 95 VAL A O 1
ATOM 659 N N . VAL A 1 96 ? 1.123 -6.072 -6.268 1.00 91.38 96 VAL A N 1
ATOM 660 C CA . VAL A 1 96 ? 0.102 -5.020 -6.106 1.00 91.38 96 VAL A CA 1
ATOM 661 C C . VAL A 1 96 ? -1.307 -5.613 -6.097 1.00 91.38 96 VAL A C 1
ATOM 663 O O . VAL A 1 96 ? -2.088 -5.317 -5.192 1.00 91.38 96 VAL A O 1
ATOM 666 N N . VAL A 1 97 ? -1.627 -6.478 -7.063 1.00 92.69 97 VAL A N 1
ATOM 667 C CA . VAL A 1 97 ? -2.936 -7.148 -7.139 1.00 92.69 97 VAL A CA 1
ATOM 668 C C . VAL A 1 97 ? -3.191 -7.981 -5.885 1.00 92.69 97 VAL A C 1
ATOM 670 O O . VAL A 1 97 ? -4.269 -7.898 -5.300 1.00 92.69 97 VAL A O 1
ATOM 673 N N . PHE A 1 98 ? -2.192 -8.741 -5.438 1.00 96.06 98 PHE A N 1
ATOM 674 C CA . PHE A 1 98 ? -2.294 -9.564 -4.239 1.00 96.06 98 PHE A CA 1
ATOM 675 C C . PHE A 1 98 ? -2.549 -8.733 -2.972 1.00 96.06 98 PHE A C 1
ATOM 677 O O . PHE A 1 98 ? -3.431 -9.068 -2.179 1.00 96.06 98 PHE A O 1
ATOM 684 N N . VAL A 1 99 ? -1.822 -7.626 -2.793 1.00 94.12 99 VAL A N 1
ATOM 685 C CA . VAL A 1 99 ? -1.996 -6.706 -1.658 1.00 94.12 99 VAL A CA 1
ATOM 686 C C . VAL A 1 99 ? -3.398 -6.093 -1.661 1.00 94.12 99 VAL A C 1
ATOM 688 O O . VAL A 1 99 ? -4.063 -6.086 -0.625 1.00 94.12 99 VAL A O 1
ATOM 691 N N . LEU A 1 100 ? -3.877 -5.629 -2.819 1.00 93.69 100 LEU A N 1
ATOM 692 C CA . LEU A 1 100 ? -5.222 -5.064 -2.960 1.00 93.69 100 LEU A CA 1
ATOM 693 C C . LEU A 1 100 ? -6.309 -6.094 -2.646 1.00 93.69 100 LEU A C 1
ATOM 695 O O . LEU A 1 100 ? -7.232 -5.793 -1.891 1.00 93.69 100 LEU A O 1
ATOM 699 N N . ALA A 1 101 ? -6.187 -7.307 -3.188 1.00 95.38 101 ALA A N 1
ATOM 700 C CA . ALA A 1 101 ? -7.134 -8.386 -2.932 1.00 95.38 101 ALA A CA 1
ATOM 701 C C . ALA A 1 101 ? -7.167 -8.758 -1.444 1.00 95.38 101 ALA A C 1
ATOM 703 O O . ALA A 1 101 ? -8.242 -8.857 -0.857 1.00 95.38 101 ALA A O 1
ATOM 704 N N . THR A 1 102 ? -5.998 -8.890 -0.813 1.00 95.38 102 THR A N 1
ATOM 705 C CA . THR A 1 102 ? -5.885 -9.217 0.615 1.00 95.38 102 THR A CA 1
ATOM 706 C C . THR A 1 102 ? -6.517 -8.136 1.488 1.00 95.38 102 THR A C 1
ATOM 708 O O . THR A 1 102 ? -7.295 -8.449 2.392 1.00 95.38 102 THR A O 1
ATOM 711 N N . TYR A 1 103 ? -6.236 -6.862 1.196 1.00 93.56 103 TYR A N 1
ATOM 712 C CA . TYR A 1 103 ? -6.840 -5.740 1.910 1.00 93.56 103 TYR A CA 1
ATOM 713 C C . TYR A 1 103 ? -8.364 -5.740 1.755 1.00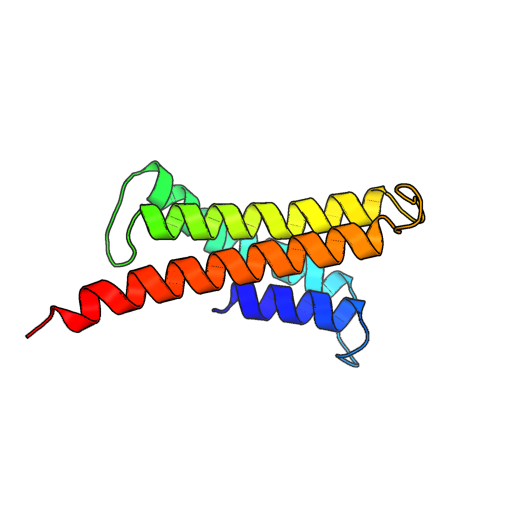 93.56 103 TYR A C 1
ATOM 715 O O . TYR A 1 103 ? -9.081 -5.667 2.750 1.00 93.56 103 TYR A O 1
ATOM 723 N N . LEU A 1 104 ? -8.864 -5.893 0.524 1.00 94.00 104 LEU A N 1
ATOM 724 C CA . LEU A 1 104 ? -10.297 -5.896 0.240 1.00 94.00 104 LEU A CA 1
ATOM 725 C C . LEU A 1 104 ? -11.021 -7.037 0.959 1.00 94.00 104 LEU A C 1
ATOM 727 O O . LEU A 1 104 ? -12.067 -6.805 1.560 1.00 94.00 104 LEU A O 1
ATOM 731 N N . VAL A 1 105 ? -10.471 -8.253 0.917 1.00 95.56 105 VAL A N 1
ATOM 732 C CA . VAL A 1 105 ? -11.048 -9.414 1.607 1.00 95.56 105 VAL A CA 1
ATOM 733 C C . VAL A 1 105 ? -11.074 -9.176 3.112 1.00 95.56 105 VAL A C 1
ATOM 735 O O . VAL A 1 105 ? -12.113 -9.381 3.731 1.00 95.56 105 VAL A O 1
ATOM 738 N N . THR A 1 106 ? -9.976 -8.690 3.693 1.00 94.69 106 THR A N 1
ATOM 739 C CA . THR A 1 106 ? -9.892 -8.440 5.141 1.00 94.69 106 THR A CA 1
ATOM 740 C C . THR A 1 106 ? -10.920 -7.407 5.596 1.00 94.69 106 THR A C 1
ATOM 742 O O . THR A 1 106 ? -11.684 -7.667 6.521 1.00 94.69 106 THR A O 1
ATOM 745 N N . GLU A 1 107 ? -11.003 -6.266 4.909 1.00 91.88 107 GLU A N 1
ATOM 746 C CA . GLU A 1 107 ? -11.987 -5.223 5.229 1.00 91.88 107 GLU A CA 1
ATOM 747 C C . GLU A 1 107 ? -13.428 -5.700 5.010 1.00 91.88 107 GLU A C 1
ATOM 749 O O . GLU A 1 107 ? -14.316 -5.372 5.792 1.00 91.88 107 GLU A O 1
ATOM 754 N N . SER A 1 108 ? -13.673 -6.514 3.978 1.00 92.19 108 SER A N 1
ATOM 755 C CA . SER A 1 108 ? -15.010 -7.057 3.711 1.00 92.19 108 SER A CA 1
ATOM 756 C C . SER A 1 108 ? -15.449 -8.027 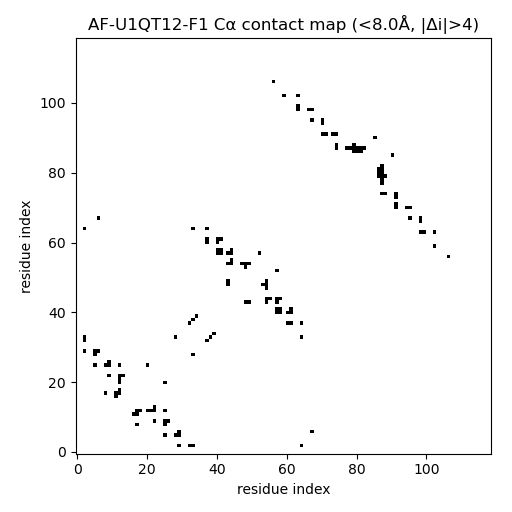4.804 1.00 92.19 108 SER A C 1
ATOM 758 O O . SER A 1 108 ? -16.584 -7.961 5.263 1.00 92.19 108 SER A O 1
ATOM 760 N N . VAL A 1 109 ? -14.554 -8.917 5.241 1.00 92.06 109 VAL A N 1
ATOM 761 C CA . VAL A 1 109 ? -14.821 -9.881 6.315 1.00 92.06 109 VAL A CA 1
ATOM 762 C C . VAL A 1 109 ? -15.086 -9.146 7.626 1.00 92.06 109 VAL A C 1
ATOM 764 O O . VAL A 1 109 ? -16.104 -9.398 8.271 1.00 92.06 109 VAL A O 1
ATOM 767 N N . GLU A 1 110 ? -14.219 -8.205 7.998 1.00 89.62 110 GLU A N 1
ATOM 768 C CA . GLU A 1 110 ? -14.370 -7.455 9.246 1.00 89.62 110 GLU A CA 1
ATOM 769 C C . GLU A 1 110 ? -15.564 -6.494 9.244 1.00 89.62 110 GLU A C 1
ATOM 771 O O . GLU A 1 110 ? -16.136 -6.250 10.301 1.00 89.62 110 GLU A O 1
ATOM 776 N N . GLY A 1 111 ? -15.994 -5.990 8.086 1.00 84.88 111 GLY A N 1
ATOM 777 C CA . GLY A 1 111 ? -17.237 -5.222 7.977 1.00 84.88 111 GLY A CA 1
ATOM 778 C C . GLY A 1 111 ? -18.499 -6.096 7.999 1.00 84.88 111 GLY A C 1
ATOM 779 O O . GLY A 1 111 ? -19.546 -5.681 8.503 1.00 84.88 111 GLY A O 1
ATOM 780 N N . TYR A 1 112 ? -18.421 -7.315 7.459 1.00 85.12 112 TYR A N 1
ATOM 781 C CA . TYR A 1 112 ? -19.577 -8.197 7.301 1.00 85.12 112 TYR A CA 1
ATOM 782 C C . TYR A 1 112 ? -19.946 -8.965 8.574 1.00 85.12 112 TYR A C 1
ATOM 784 O O . TYR A 1 112 ? -21.126 -9.118 8.869 1.00 85.12 112 TYR A O 1
ATOM 792 N N . TRP A 1 113 ? -18.975 -9.451 9.350 1.00 81.12 113 TRP A N 1
ATOM 793 C CA . TRP A 1 113 ? -19.283 -10.255 10.541 1.00 81.12 113 TRP A CA 1
ATOM 794 C C . TRP A 1 113 ? -20.054 -9.487 11.626 1.00 81.12 113 TRP A C 1
ATOM 796 O O . TRP A 1 113 ? -21.126 -9.952 12.010 1.00 81.12 113 TRP A O 1
ATOM 806 N N . PRO A 1 114 ? -19.616 -8.293 12.069 1.00 79.31 114 PRO A N 1
ATOM 807 C CA . PRO A 1 114 ? -20.329 -7.542 13.104 1.00 79.31 114 PRO A CA 1
ATOM 808 C C . PRO A 1 114 ? -21.735 -7.091 12.681 1.00 79.31 114 PRO A C 1
ATOM 810 O O . PRO A 1 114 ? -22.620 -6.928 13.519 1.00 79.31 114 PRO A O 1
ATOM 813 N N . SER A 1 115 ? -21.964 -6.898 11.377 1.00 72.69 115 SER A N 1
ATOM 814 C CA . SER A 1 115 ? -23.262 -6.462 10.848 1.00 72.69 115 SER A CA 1
ATOM 815 C C . SER A 1 115 ? -24.309 -7.579 10.780 1.00 72.69 115 SER A C 1
ATOM 817 O O . SER A 1 115 ? -25.495 -7.278 10.677 1.00 72.69 115 SER A O 1
ATOM 819 N N . ARG A 1 116 ? -23.910 -8.854 10.880 1.00 74.44 116 ARG A N 1
ATOM 820 C CA . ARG A 1 116 ? -24.845 -9.993 10.953 1.00 74.44 116 ARG A CA 1
ATOM 821 C C . ARG A 1 116 ? -25.440 -10.211 12.339 1.00 74.44 116 ARG A C 1
ATOM 823 O O . ARG A 1 116 ? -26.557 -10.707 12.435 1.00 74.44 116 ARG A O 1
ATOM 830 N N . ASP A 1 117 ? -24.684 -9.867 13.375 1.00 74.44 117 ASP A N 1
ATOM 831 C CA . ASP A 1 117 ? -25.035 -10.138 14.773 1.00 74.44 117 ASP A CA 1
ATOM 832 C C . ASP A 1 117 ? -25.697 -8.924 15.455 1.00 74.44 117 ASP A C 1
ATOM 834 O O . ASP A 1 117 ? -25.977 -8.948 16.654 1.00 74.44 117 ASP A O 1
ATOM 838 N N . SER A 1 118 ? -25.952 -7.854 14.694 1.00 62.75 118 SER A N 1
ATOM 839 C CA . SER A 1 118 ? -26.676 -6.669 15.159 1.00 62.75 118 SER A CA 1
ATOM 840 C C . SER A 1 118 ? -28.193 -6.893 14.988 1.00 62.75 118 SER A C 1
ATOM 842 O O . SER A 1 118 ? -28.610 -7.171 13.862 1.00 62.75 118 SER A O 1
ATOM 844 N N . PRO A 1 119 ? -29.001 -6.832 16.068 1.00 58.53 119 PRO A N 1
ATOM 845 C CA . PRO A 1 119 ? -30.443 -7.108 16.036 1.00 58.53 119 PRO A CA 1
ATOM 846 C C . PRO A 1 119 ? -31.268 -6.067 15.269 1.00 58.53 119 PRO A C 1
ATOM 848 O O . PRO A 1 119 ? -30.844 -4.890 15.200 1.00 58.53 119 PRO A O 1
#

Mean predicted aligned error: 8.81 Å